Protein AF-A0A392PX97-F1 (afdb_monomer_lite)

Secondary structure (DSSP, 8-state):
-GGGG---TTSPPP-EEEE---GGGTTBEEEEEP------SHHHHHHHHTSTTT-GGGS-SS----GGG-SSTTT-TTTTTSEEEEEPP-SSSTT----SSPPTTT-----HHHHHHHHHHHHHHTTGGG-SB-

Foldseek 3Di:
DLLCQQAFQQRAHWDKDKDAADDPQNQAEAEAEDDDAADDDPVSSLVLCVAQQGHPVRDDPDDAQAACRDLDCVRNVPPNRHTYMYGGHGQRPCLPDDDPDQDPPSRTGRHSVSNVVNVVVVVCVVNNVRHPYD

Structure (mmCIF, N/CA/C/O backbone):
data_AF-A0A392PX97-F1
#
_entry.id   AF-A0A392PX97-F1
#
loop_
_atom_site.group_PDB
_atom_site.id
_atom_site.type_symbol
_atom_site.label_atom_id
_atom_site.label_alt_id
_atom_site.label_comp_id
_atom_site.label_asym_id
_atom_site.label_entity_id
_atom_site.label_seq_id
_atom_site.pdbx_PDB_ins_code
_atom_site.Cartn_x
_atom_site.Cartn_y
_atom_site.Cartn_z
_atom_site.occupancy
_atom_site.B_iso_or_equiv
_atom_site.auth_seq_id
_atom_site.auth_comp_id
_atom_site.auth_asym_id
_atom_site.auth_atom_id
_atom_site.pdbx_PDB_model_num
ATOM 1 N N . ASN A 1 1 ? -10.603 -14.099 -12.336 1.00 40.84 1 ASN A N 1
ATOM 2 C CA . ASN A 1 1 ? -9.150 -14.285 -12.097 1.00 40.84 1 ASN A CA 1
ATOM 3 C C . ASN A 1 1 ? -8.331 -12.979 -12.055 1.00 40.84 1 ASN A C 1
ATOM 5 O O . ASN A 1 1 ? -7.132 -13.025 -12.287 1.00 40.84 1 ASN A O 1
ATOM 9 N N . LEU A 1 2 ? -8.907 -11.831 -11.654 1.00 43.66 2 LEU A N 1
ATOM 10 C CA . LEU A 1 2 ? -8.201 -10.532 -11.533 1.00 43.66 2 LEU A CA 1
ATOM 11 C C . LEU A 1 2 ? -7.169 -10.465 -10.383 1.00 43.66 2 LEU A C 1
ATOM 13 O O . LEU A 1 2 ? -6.258 -9.640 -10.413 1.00 43.66 2 LEU A O 1
ATOM 17 N N . LYS A 1 3 ? -7.267 -11.371 -9.401 1.00 50.28 3 LYS A N 1
ATOM 18 C CA . LYS A 1 3 ? -6.392 -11.420 -8.218 1.00 50.28 3 LYS A CA 1
ATOM 19 C C . LYS A 1 3 ? -4.918 -11.721 -8.541 1.00 50.28 3 LYS A C 1
ATOM 21 O O . LYS A 1 3 ? -4.040 -11.308 -7.796 1.00 50.28 3 LYS A O 1
ATOM 26 N N . TYR A 1 4 ? -4.640 -12.394 -9.663 1.00 59.59 4 TYR A N 1
ATOM 27 C CA . TYR A 1 4 ? -3.279 -12.783 -10.068 1.00 59.59 4 TYR A CA 1
ATOM 28 C C . TYR A 1 4 ? -2.480 -11.664 -10.759 1.00 59.59 4 TYR A C 1
ATOM 30 O O . TYR A 1 4 ? -1.308 -11.861 -11.068 1.00 59.59 4 TYR A O 1
ATOM 38 N N . CYS A 1 5 ? -3.077 -10.490 -10.993 1.00 83.88 5 CYS A N 1
ATOM 39 C CA . CYS A 1 5 ? -2.422 -9.393 -11.717 1.00 83.88 5 CYS A CA 1
ATOM 40 C C . CYS A 1 5 ? -2.073 -8.173 -10.850 1.00 83.88 5 CYS A C 1
ATOM 42 O O . CYS A 1 5 ? -1.517 -7.202 -11.367 1.00 83.88 5 CYS A O 1
ATOM 44 N N . ALA A 1 6 ? -2.402 -8.188 -9.558 1.00 95.81 6 ALA A N 1
ATOM 45 C CA . ALA A 1 6 ? -2.039 -7.129 -8.624 1.00 95.81 6 ALA A CA 1
ATOM 46 C C . ALA A 1 6 ? -0.614 -7.367 -8.115 1.00 95.81 6 ALA A C 1
ATOM 48 O O . ALA A 1 6 ? -0.396 -8.201 -7.240 1.00 95.81 6 ALA A O 1
ATOM 49 N N . VAL A 1 7 ? 0.362 -6.665 -8.691 1.00 97.50 7 VAL A N 1
ATOM 50 C CA . VAL A 1 7 ? 1.781 -6.811 -8.340 1.00 97.50 7 VAL A CA 1
ATOM 51 C C . VAL A 1 7 ? 2.499 -5.466 -8.331 1.00 97.50 7 VAL A C 1
ATOM 53 O O . VAL A 1 7 ? 2.163 -4.571 -9.104 1.00 97.50 7 VAL A O 1
ATOM 56 N N . CYS A 1 8 ? 3.501 -5.331 -7.467 1.00 98.31 8 CYS A N 1
ATOM 57 C CA . CYS A 1 8 ? 4.413 -4.193 -7.413 1.00 98.31 8 CYS A CA 1
ATOM 58 C C . CYS A 1 8 ? 5.219 -4.041 -8.716 1.00 98.31 8 CYS A C 1
ATOM 60 O O . CYS A 1 8 ? 5.210 -4.932 -9.569 1.00 98.31 8 CYS A O 1
ATOM 62 N N . LEU A 1 9 ? 5.983 -2.949 -8.845 1.00 98.31 9 LEU A N 1
ATOM 63 C CA . LEU A 1 9 ? 6.851 -2.695 -10.007 1.00 98.31 9 LEU A CA 1
ATOM 64 C C . LEU A 1 9 ? 7.768 -3.882 -10.363 1.00 98.31 9 LEU A C 1
ATOM 66 O O . LEU A 1 9 ? 8.060 -4.095 -11.541 1.00 98.31 9 LEU A O 1
ATOM 70 N N . ASP A 1 10 ? 8.219 -4.656 -9.372 1.00 97.94 10 ASP A N 1
ATOM 71 C CA . ASP A 1 10 ? 9.082 -5.830 -9.550 1.00 97.94 10 ASP A C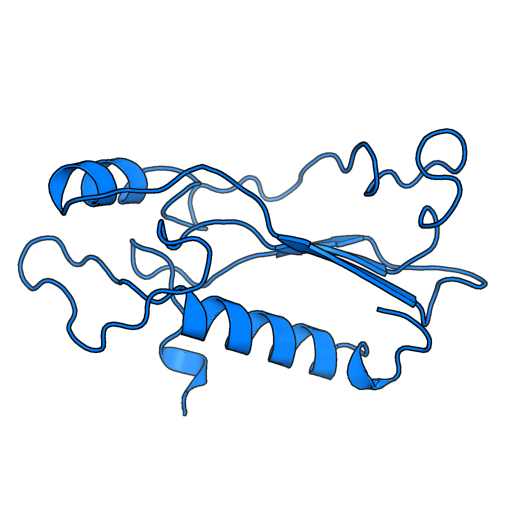A 1
ATOM 72 C C . ASP A 1 10 ? 8.354 -7.167 -9.778 1.00 97.94 10 ASP A C 1
ATOM 74 O O . ASP A 1 10 ? 9.022 -8.192 -9.926 1.00 97.94 10 ASP A O 1
ATOM 78 N N . GLY A 1 11 ? 7.020 -7.176 -9.780 1.00 97.00 11 GLY A N 1
ATOM 79 C CA . GLY A 1 11 ? 6.213 -8.392 -9.889 1.00 97.00 11 GLY A CA 1
ATOM 80 C C . GLY A 1 11 ? 5.941 -9.111 -8.558 1.00 97.00 11 GLY A C 1
ATOM 81 O O . GLY A 1 11 ? 5.283 -10.148 -8.557 1.00 97.00 11 GLY A O 1
ATOM 82 N N . SER A 1 12 ? 6.427 -8.606 -7.419 1.00 98.00 12 SER A N 1
ATOM 83 C CA . SER A 1 12 ? 6.057 -9.125 -6.092 1.00 98.00 12 SER A CA 1
ATOM 84 C C . SER A 1 12 ? 4.609 -8.760 -5.722 1.00 98.00 12 SER A C 1
ATOM 86 O O . SER A 1 12 ? 4.089 -7.765 -6.230 1.00 98.00 12 SER A O 1
ATOM 88 N N . PRO A 1 13 ? 3.921 -9.535 -4.860 1.00 97.31 13 PRO A N 1
ATOM 89 C CA . PRO A 1 13 ? 2.566 -9.186 -4.433 1.00 97.31 13 PRO A CA 1
ATOM 90 C C . PRO A 1 13 ? 2.562 -7.877 -3.626 1.00 97.31 13 PRO A C 1
ATOM 92 O O . PRO A 1 13 ? 3.566 -7.569 -2.974 1.00 97.31 13 PRO A O 1
ATOM 95 N N . PRO A 1 14 ? 1.457 -7.111 -3.619 1.00 97.38 14 PRO A N 1
ATOM 96 C CA . PR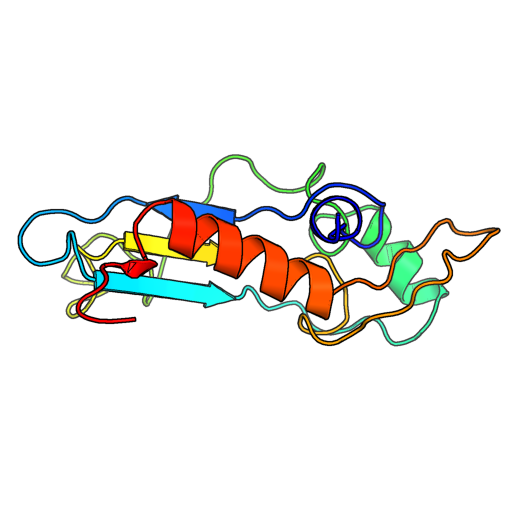O A 1 14 ? 1.307 -5.975 -2.720 1.00 97.38 14 PRO A CA 1
ATOM 97 C C . PRO A 1 14 ? 1.314 -6.421 -1.257 1.00 97.38 14 PRO A C 1
ATOM 99 O O . PRO A 1 14 ? 1.118 -7.594 -0.940 1.00 97.38 14 PRO A O 1
ATOM 102 N N . ALA A 1 15 ? 1.535 -5.469 -0.356 1.00 97.75 15 ALA A N 1
ATOM 103 C CA . ALA A 1 15 ? 1.587 -5.733 1.073 1.00 97.75 15 ALA A CA 1
ATOM 104 C C . ALA A 1 15 ? 0.888 -4.628 1.864 1.00 97.75 15 ALA A C 1
ATOM 106 O O . ALA A 1 15 ? 0.832 -3.470 1.448 1.00 97.75 15 ALA A O 1
ATOM 107 N N . TYR A 1 16 ? 0.404 -4.983 3.045 1.00 98.38 16 TYR A N 1
ATOM 108 C CA . TYR A 1 16 ? -0.071 -4.038 4.041 1.00 98.38 16 TYR A CA 1
ATOM 109 C C . TYR A 1 16 ? 0.328 -4.521 5.438 1.00 98.38 16 TYR A C 1
ATOM 111 O O . TYR A 1 16 ? 0.547 -5.711 5.665 1.00 98.38 16 TYR A O 1
ATOM 119 N N . HIS A 1 17 ? 0.414 -3.589 6.380 1.00 98.62 17 HIS A N 1
ATOM 120 C CA . HIS A 1 17 ? 0.558 -3.880 7.804 1.00 98.62 17 HIS A CA 1
ATOM 121 C C . HIS A 1 17 ? -0.791 -3.683 8.487 1.00 98.62 17 HIS A C 1
ATOM 123 O O . HIS A 1 17 ? -1.512 -2.747 8.147 1.00 98.62 17 HIS A O 1
ATOM 129 N N . LEU A 1 18 ? -1.130 -4.553 9.435 1.00 97.88 18 LEU A N 1
ATOM 130 C CA . LEU A 1 18 ? -2.398 -4.525 10.163 1.00 97.88 18 LEU A CA 1
ATOM 131 C C . LEU A 1 18 ? 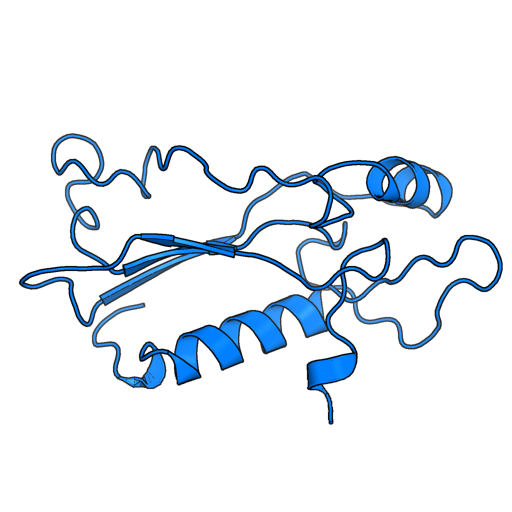-2.134 -4.594 11.663 1.00 97.88 18 LEU A C 1
ATOM 133 O O . LEU A 1 18 ? -1.428 -5.489 12.126 1.00 97.88 18 LEU A O 1
ATOM 137 N N . ASP A 1 19 ? -2.774 -3.693 12.394 1.00 98.06 19 ASP A N 1
ATOM 138 C CA . ASP A 1 19 ? -2.923 -3.741 13.841 1.00 98.06 19 ASP A CA 1
ATOM 139 C C . ASP A 1 19 ? -4.415 -3.885 14.171 1.00 98.06 19 ASP A C 1
ATOM 141 O O . ASP A 1 19 ? -5.245 -3.106 13.690 1.00 98.06 19 ASP A O 1
ATOM 145 N N . LYS A 1 20 ? -4.776 -4.943 14.904 1.00 97.94 20 LYS A N 1
ATOM 146 C CA . LYS A 1 20 ? -6.179 -5.344 15.082 1.00 97.94 20 LYS A CA 1
ATOM 147 C C . LYS A 1 20 ? -6.892 -4.416 16.064 1.00 97.94 20 LYS A C 1
ATOM 149 O O . LYS A 1 20 ? -6.356 -4.082 17.119 1.00 97.94 20 LYS A O 1
ATOM 154 N N . GLY A 1 21 ? -8.125 -4.055 15.723 1.00 97.81 21 GLY A N 1
ATOM 155 C CA . GLY A 1 21 ? -8.993 -3.274 16.594 1.00 97.81 21 GLY A CA 1
ATOM 156 C C . GLY A 1 21 ? -9.463 -4.068 17.810 1.00 97.81 21 GLY A C 1
ATOM 157 O O . GLY A 1 21 ? -9.410 -5.300 17.836 1.00 97.81 21 GLY A O 1
ATOM 158 N N . TYR A 1 22 ? -9.938 -3.354 18.826 1.00 98.25 22 TYR A N 1
ATOM 159 C CA . TYR A 1 22 ? -10.428 -3.938 20.071 1.00 98.25 22 TYR A CA 1
ATOM 160 C C . TYR A 1 22 ? -11.502 -3.065 20.730 1.00 98.25 22 TYR A C 1
ATOM 162 O O . TYR A 1 22 ? -11.642 -1.872 20.445 1.00 98.25 22 TYR A O 1
ATOM 170 N N . GLY A 1 23 ? -12.264 -3.664 21.649 1.00 97.44 23 GLY A N 1
ATOM 171 C CA . GLY A 1 23 ? -13.345 -2.983 22.361 1.00 97.44 23 GLY A CA 1
ATOM 172 C C . GLY A 1 23 ? -14.363 -2.376 21.395 1.00 97.44 23 GLY A C 1
ATOM 173 O O . GLY A 1 23 ? -14.791 -3.024 20.443 1.00 97.44 23 GLY A O 1
ATOM 174 N N . THR A 1 24 ? -14.712 -1.109 21.611 1.00 96.94 24 THR A N 1
ATOM 175 C CA . THR A 1 24 ? -15.678 -0.383 20.772 1.00 96.94 24 THR A CA 1
ATOM 176 C C . THR A 1 24 ? -15.199 -0.142 19.337 1.00 96.94 24 THR A C 1
ATOM 178 O O . THR A 1 24 ? -16.023 0.113 18.468 1.00 96.94 24 THR A O 1
ATOM 181 N N . GLY A 1 25 ? -13.894 -0.244 19.064 1.00 97.62 25 GLY A N 1
ATOM 182 C CA . GLY A 1 25 ? -13.316 -0.033 17.735 1.00 97.62 25 GLY A CA 1
ATOM 183 C C . GLY A 1 25 ? -13.199 -1.301 16.886 1.00 97.62 25 GLY A C 1
ATOM 184 O O . GLY A 1 25 ? -12.718 -1.226 15.758 1.00 97.62 25 GLY A O 1
ATOM 185 N N . ILE A 1 26 ? -13.627 -2.471 17.382 1.00 97.25 26 ILE A N 1
ATOM 186 C CA . ILE A 1 26 ? -13.421 -3.757 16.688 1.00 97.25 26 ILE A CA 1
ATOM 187 C C . ILE A 1 26 ? -14.111 -3.837 15.314 1.00 97.25 26 ILE A C 1
ATOM 189 O O . ILE A 1 26 ? -13.614 -4.527 14.426 1.00 97.25 26 ILE A O 1
ATOM 193 N N . ASN A 1 27 ? -15.206 -3.092 15.120 1.00 97.88 27 ASN A N 1
ATOM 194 C CA . ASN A 1 27 ? -15.936 -2.991 13.850 1.00 97.88 27 ASN A CA 1
ATOM 195 C C . ASN A 1 27 ? -15.650 -1.684 13.091 1.00 97.88 27 ASN A C 1
ATOM 197 O O . ASN A 1 27 ? -16.356 -1.373 12.136 1.00 97.88 27 ASN A O 1
ATOM 201 N N . SER A 1 28 ? -14.629 -0.923 13.480 1.00 98.62 28 SER A N 1
ATOM 202 C CA . SER A 1 28 ? -14.214 0.293 12.777 1.00 98.62 28 SER A CA 1
ATOM 203 C C . SER A 1 28 ? -12.828 0.102 12.163 1.00 98.62 28 SER A C 1
ATOM 205 O O . SER A 1 28 ? -11.988 -0.627 12.705 1.00 98.62 28 SER A O 1
ATOM 207 N N . TRP A 1 29 ? -12.601 0.707 11.001 1.00 98.75 29 TRP A N 1
ATOM 208 C CA . TRP A 1 29 ? -11.422 0.465 10.172 1.00 98.75 29 TRP A CA 1
ATOM 209 C C . TRP A 1 29 ? -10.790 1.784 9.748 1.00 98.75 29 TRP A C 1
ATOM 211 O O . TRP A 1 29 ? -11.488 2.706 9.371 1.00 98.75 29 TRP A O 1
ATOM 221 N N . LEU A 1 30 ? -9.466 1.881 9.821 1.00 98.62 30 LEU A N 1
ATOM 222 C CA . LEU A 1 30 ? -8.696 3.018 9.328 1.00 98.62 30 LEU A CA 1
ATOM 223 C C . LEU A 1 30 ? -7.687 2.499 8.309 1.00 98.62 30 LEU A C 1
ATOM 225 O O . LEU A 1 30 ? -6.724 1.823 8.679 1.00 98.62 30 LEU A O 1
ATOM 229 N N . VAL A 1 31 ? -7.900 2.814 7.031 1.00 98.56 31 VAL A N 1
ATOM 230 C CA . VAL A 1 31 ? -7.039 2.364 5.929 1.00 98.56 31 VAL A CA 1
ATOM 231 C C . VAL A 1 31 ? -6.181 3.523 5.433 1.00 98.56 31 VAL A C 1
ATOM 233 O O . VAL A 1 31 ? -6.642 4.402 4.711 1.00 98.56 31 VAL A O 1
ATOM 236 N N . GLN A 1 32 ? -4.901 3.521 5.805 1.00 98.31 32 GLN A N 1
ATOM 237 C CA . GLN A 1 32 ? -3.931 4.500 5.328 1.00 98.31 32 GLN A CA 1
ATOM 238 C C . GLN A 1 32 ? -3.154 3.950 4.130 1.00 98.31 32 GLN A C 1
ATOM 240 O O . GLN A 1 32 ? -2.480 2.925 4.237 1.00 98.31 32 GLN A O 1
ATOM 245 N N . PHE A 1 33 ? -3.162 4.677 3.016 1.00 98.12 33 PHE A N 1
ATOM 246 C CA . PHE A 1 33 ? -2.287 4.401 1.880 1.00 98.12 33 PHE A CA 1
ATOM 247 C C . PHE A 1 33 ? -0.954 5.131 2.055 1.00 98.12 33 PHE A C 1
ATOM 249 O O . PHE A 1 33 ? -0.910 6.348 2.245 1.00 98.12 33 PHE A O 1
ATOM 256 N N . GLU A 1 34 ? 0.148 4.380 2.041 1.00 98.06 34 GLU A N 1
ATOM 257 C CA . GLU A 1 34 ? 1.487 4.955 2.122 1.00 98.06 34 GLU A CA 1
ATOM 258 C C . GLU A 1 34 ? 1.763 5.840 0.892 1.00 98.06 34 GLU A C 1
ATOM 260 O O . GLU A 1 34 ? 1.415 5.495 -0.235 1.00 98.06 34 GLU A O 1
ATOM 265 N N . GLY A 1 35 ? 2.399 6.992 1.107 1.00 96.62 35 GLY A N 1
ATOM 266 C CA . GLY A 1 35 ? 2.929 7.820 0.025 1.00 96.62 35 GLY A CA 1
ATOM 267 C C . GLY A 1 35 ? 4.334 7.390 -0.416 1.00 96.62 35 GLY A C 1
ATOM 268 O O . GLY A 1 35 ? 4.894 6.392 0.032 1.00 96.62 35 GLY A O 1
ATOM 269 N N . GLY A 1 36 ? 4.958 8.197 -1.269 1.00 95.56 36 GLY A N 1
ATOM 270 C CA . GLY A 1 36 ? 6.337 7.951 -1.715 1.00 95.56 36 GLY A CA 1
ATOM 271 C C . GLY A 1 36 ? 6.703 8.609 -3.041 1.00 95.56 36 GLY A C 1
ATOM 272 O O . GLY A 1 36 ? 7.662 8.185 -3.686 1.00 95.56 36 GLY A O 1
ATOM 273 N N . GLY A 1 37 ? 5.928 9.605 -3.484 1.00 96.62 37 GLY A N 1
ATOM 274 C CA . GLY A 1 37 ? 6.068 10.249 -4.792 1.00 96.62 37 GLY A CA 1
ATOM 275 C C . GLY A 1 37 ? 5.869 9.288 -5.968 1.00 96.62 37 GLY A C 1
ATOM 276 O O . GLY A 1 37 ? 5.553 8.110 -5.790 1.00 96.62 37 GLY A O 1
ATOM 277 N N . TRP A 1 38 ? 6.134 9.764 -7.177 1.00 96.94 38 TRP A N 1
ATOM 278 C CA . TRP A 1 38 ? 5.982 8.987 -8.410 1.00 96.94 38 TRP A CA 1
ATOM 279 C C . TRP A 1 38 ? 7.321 8.651 -9.056 1.00 96.94 38 TRP A C 1
ATOM 281 O O . TRP A 1 38 ? 8.350 9.266 -8.761 1.00 96.94 38 TRP A O 1
ATOM 291 N N . CYS A 1 39 ? 7.309 7.657 -9.936 1.00 97.00 39 CYS A N 1
ATOM 292 C CA . CYS A 1 39 ? 8.325 7.540 -10.970 1.00 97.00 39 CYS A CA 1
ATOM 293 C C . CYS A 1 39 ? 7.688 7.906 -12.313 1.00 97.00 39 CYS A C 1
ATOM 295 O O . CYS A 1 39 ? 6.623 7.405 -12.654 1.00 97.00 39 CYS A O 1
ATOM 297 N N . ASN A 1 40 ? 8.331 8.803 -13.060 1.00 94.31 40 ASN A N 1
ATOM 298 C CA . ASN A 1 40 ? 7.712 9.447 -14.226 1.00 94.31 40 ASN A CA 1
ATOM 299 C C . ASN A 1 40 ? 8.253 8.913 -15.562 1.00 94.31 40 ASN A C 1
ATOM 301 O O . ASN A 1 40 ? 7.865 9.386 -16.623 1.00 94.31 40 ASN A O 1
ATOM 305 N N . ASN A 1 41 ? 9.184 7.954 -15.529 1.00 94.69 41 ASN A N 1
ATOM 306 C CA . ASN A 1 41 ? 9.717 7.285 -16.715 1.00 94.69 41 ASN A CA 1
ATOM 307 C C . ASN A 1 41 ? 10.299 5.905 -16.364 1.00 94.69 41 ASN A C 1
ATOM 309 O O . ASN A 1 41 ? 10.517 5.582 -15.194 1.00 94.69 41 ASN A O 1
ATOM 313 N N . VAL A 1 42 ? 10.600 5.101 -17.389 1.00 95.12 42 VAL A N 1
ATOM 314 C CA . VAL A 1 42 ? 11.124 3.732 -17.230 1.00 95.12 42 VAL A CA 1
ATOM 315 C C . VAL A 1 42 ? 12.375 3.688 -16.349 1.00 95.12 42 VAL A C 1
ATOM 317 O O . VAL A 1 42 ? 12.457 2.836 -15.469 1.00 95.12 42 VAL A O 1
ATOM 320 N N . THR A 1 43 ? 13.320 4.612 -16.530 1.00 96.62 43 THR A N 1
ATOM 321 C CA . THR A 1 43 ? 14.579 4.648 -15.770 1.00 96.62 43 THR A CA 1
ATOM 322 C C . THR A 1 43 ? 14.342 4.881 -14.278 1.00 96.62 43 THR A C 1
ATOM 324 O O . THR A 1 43 ? 14.852 4.139 -13.438 1.00 96.62 43 THR A O 1
ATOM 327 N N . THR A 1 44 ? 13.517 5.869 -13.927 1.00 97.50 44 THR A N 1
ATOM 328 C CA . THR A 1 44 ? 13.189 6.174 -12.524 1.00 97.50 44 THR A CA 1
ATOM 329 C C . THR A 1 44 ? 12.367 5.059 -11.878 1.00 97.50 44 THR A C 1
ATOM 331 O O . THR A 1 44 ? 12.591 4.731 -10.712 1.00 97.50 44 THR A O 1
ATOM 334 N N . CYS A 1 45 ? 11.469 4.413 -12.627 1.00 97.69 45 CYS A N 1
ATOM 335 C CA . CYS A 1 45 ? 10.703 3.270 -12.129 1.00 97.69 45 CYS A CA 1
ATOM 336 C C . CYS A 1 45 ? 11.579 2.028 -11.933 1.00 97.69 45 CYS A C 1
ATOM 338 O O . CYS A 1 45 ? 11.433 1.317 -10.938 1.00 97.69 45 CYS A O 1
ATOM 340 N N . LEU A 1 46 ? 12.548 1.800 -12.823 1.00 97.06 46 LEU A N 1
ATOM 341 C CA . LEU A 1 46 ? 13.530 0.731 -12.671 1.00 97.06 46 LEU A CA 1
ATOM 342 C C . LEU A 1 46 ? 14.397 0.940 -11.423 1.00 97.06 46 LEU A C 1
ATOM 344 O O . LEU A 1 46 ? 14.644 -0.015 -10.691 1.00 97.06 46 LEU A O 1
ATOM 348 N N . GLY A 1 47 ? 14.772 2.186 -11.119 1.00 97.00 47 GLY A N 1
ATOM 349 C CA . GLY A 1 47 ? 15.458 2.525 -9.869 1.00 97.00 47 GLY A CA 1
ATOM 350 C C . GLY A 1 47 ? 14.633 2.222 -8.610 1.00 97.00 47 GLY A C 1
ATOM 351 O O . GLY A 1 47 ? 15.192 1.859 -7.578 1.00 97.00 47 GLY A O 1
ATOM 352 N N . ARG A 1 48 ? 13.297 2.312 -8.676 1.00 97.56 48 ARG A N 1
ATOM 353 C CA . ARG A 1 48 ? 12.410 1.955 -7.551 1.00 97.56 48 ARG A CA 1
ATOM 354 C C . ARG A 1 48 ? 12.216 0.455 -7.383 1.00 97.56 48 ARG A C 1
ATOM 356 O O . ARG A 1 48 ? 12.060 -0.003 -6.254 1.00 97.56 48 ARG A O 1
ATOM 363 N N . LYS A 1 49 ? 12.267 -0.308 -8.477 1.00 96.06 49 LYS A N 1
ATOM 364 C CA . LYS A 1 49 ? 12.120 -1.774 -8.490 1.00 96.06 49 LYS A CA 1
ATOM 365 C C . LYS A 1 49 ? 13.042 -2.479 -7.483 1.00 96.06 49 LYS A C 1
ATOM 367 O O . LYS A 1 49 ? 12.705 -3.542 -6.975 1.00 96.06 49 LYS A O 1
ATOM 372 N N . THR A 1 50 ? 14.202 -1.896 -7.183 1.00 96.00 50 THR A N 1
ATOM 373 C CA . THR A 1 50 ? 15.222 -2.481 -6.299 1.00 96.00 50 THR A CA 1
ATOM 374 C C . THR A 1 50 ? 15.048 -2.132 -4.817 1.00 96.00 50 THR A C 1
ATOM 376 O O . THR A 1 50 ? 15.806 -2.637 -3.986 1.00 96.00 50 THR A O 1
ATOM 379 N N . ASN A 1 51 ? 14.055 -1.312 -4.454 1.00 97.75 51 ASN A N 1
ATOM 380 C CA . ASN A 1 51 ? 13.818 -0.867 -3.081 1.00 97.75 51 ASN A CA 1
ATOM 381 C C . ASN A 1 51 ? 12.342 -1.010 -2.655 1.00 97.75 51 ASN A C 1
ATOM 383 O O . ASN A 1 51 ? 11.489 -1.483 -3.406 1.00 97.75 51 ASN A O 1
ATOM 387 N N . ARG A 1 52 ? 12.037 -0.600 -1.417 1.00 97.88 52 ARG A N 1
ATOM 388 C CA . ARG A 1 52 ? 10.708 -0.747 -0.798 1.00 97.88 52 ARG A CA 1
ATOM 389 C C . ARG A 1 52 ? 9.559 -0.053 -1.545 1.00 97.88 52 ARG A C 1
ATOM 391 O O . ARG A 1 52 ? 8.418 -0.408 -1.297 1.00 97.88 52 ARG A O 1
ATOM 398 N N . LEU A 1 53 ? 9.844 0.937 -2.398 1.00 98.25 53 LEU A N 1
ATOM 399 C CA . LEU A 1 53 ? 8.848 1.686 -3.181 1.00 98.25 53 LEU A CA 1
ATOM 400 C C . LEU A 1 53 ? 8.506 1.015 -4.520 1.00 98.25 53 LEU A C 1
ATOM 402 O O . LEU A 1 53 ? 7.699 1.550 -5.277 1.00 98.25 53 LEU A O 1
ATOM 406 N N . GLY A 1 54 ? 9.134 -0.118 -4.842 1.00 98.25 54 GLY A N 1
ATOM 407 C CA . GLY A 1 54 ? 8.830 -0.910 -6.035 1.00 98.25 54 GLY A CA 1
ATOM 408 C C . GLY A 1 54 ? 8.777 -2.420 -5.801 1.00 98.25 54 GLY A C 1
ATOM 409 O O . GLY A 1 54 ? 8.484 -3.155 -6.739 1.00 98.25 54 GLY A O 1
ATOM 410 N N . SER A 1 55 ? 9.055 -2.890 -4.580 1.00 98.38 55 SER A N 1
ATOM 411 C CA . SER A 1 55 ? 9.088 -4.313 -4.239 1.00 98.38 55 SER A CA 1
ATOM 412 C C . SER A 1 55 ? 8.677 -4.560 -2.791 1.00 98.38 55 SER A C 1
ATOM 414 O O . SER A 1 55 ? 9.290 -4.022 -1.861 1.00 98.38 55 SER A O 1
ATOM 416 N N . SER A 1 56 ? 7.697 -5.442 -2.579 1.00 98.25 56 SER A N 1
ATOM 417 C CA . SER A 1 56 ? 7.319 -5.883 -1.232 1.00 98.25 56 SER A CA 1
ATOM 418 C C . SER A 1 56 ? 8.385 -6.760 -0.579 1.00 98.25 56 SER A C 1
ATOM 420 O O . SER A 1 56 ? 8.539 -6.737 0.639 1.00 98.25 56 SER A O 1
ATOM 422 N N . LYS A 1 57 ? 9.232 -7.426 -1.374 1.00 98.19 57 LYS A N 1
ATOM 423 C CA . LYS A 1 57 ? 10.388 -8.208 -0.888 1.00 98.19 57 LYS A CA 1
ATOM 424 C C . LYS A 1 57 ? 11.446 -7.348 -0.190 1.00 98.19 57 LYS A C 1
ATOM 426 O O . LYS A 1 57 ? 12.366 -7.880 0.425 1.00 98.19 57 LYS A O 1
ATOM 431 N N . LYS A 1 58 ? 11.365 -6.024 -0.339 1.00 98.19 58 LYS A N 1
ATOM 432 C CA . LYS A 1 58 ? 12.275 -5.039 0.262 1.00 98.19 58 LYS A CA 1
ATOM 433 C C . LYS A 1 58 ? 11.603 -4.215 1.362 1.00 98.19 58 LYS A C 1
ATOM 435 O O . LYS A 1 58 ? 12.184 -3.241 1.838 1.00 98.19 58 LYS A O 1
ATOM 440 N N . MET A 1 59 ? 10.380 -4.564 1.756 1.00 98.00 59 MET A N 1
ATOM 441 C CA . MET A 1 59 ? 9.677 -3.914 2.857 1.00 98.00 59 MET A CA 1
ATOM 442 C C . MET A 1 59 ? 10.041 -4.566 4.191 1.00 98.00 59 MET A C 1
ATOM 444 O O . MET A 1 59 ? 10.260 -5.769 4.274 1.00 98.00 59 MET A O 1
ATOM 448 N N . ALA A 1 60 ? 10.072 -3.767 5.257 1.00 97.81 60 ALA A N 1
ATOM 449 C CA . ALA A 1 60 ? 10.193 -4.297 6.608 1.00 97.81 60 ALA A CA 1
ATOM 450 C C . ALA A 1 60 ? 8.951 -5.125 6.978 1.00 97.81 60 ALA A C 1
ATOM 452 O O . ALA A 1 60 ? 7.820 -4.682 6.752 1.00 97.81 60 ALA A O 1
ATOM 453 N N . ASN A 1 61 ? 9.175 -6.288 7.593 1.00 96.38 61 ASN A N 1
ATOM 454 C CA . ASN A 1 61 ? 8.110 -7.181 8.060 1.00 96.38 61 ASN A CA 1
ATOM 455 C C . ASN A 1 61 ? 7.308 -6.572 9.215 1.00 96.38 61 ASN A C 1
ATOM 457 O O . ASN A 1 61 ? 6.111 -6.813 9.328 1.00 96.38 61 ASN A O 1
ATOM 461 N N . GLN A 1 62 ? 7.948 -5.737 10.032 1.00 96.19 62 GLN A N 1
ATOM 462 C CA . GLN A 1 62 ? 7.323 -4.994 11.120 1.00 96.19 62 GLN A CA 1
ATOM 463 C C . GLN A 1 62 ? 7.647 -3.511 10.974 1.00 96.19 62 GLN A C 1
ATOM 465 O O . GLN A 1 62 ? 8.751 -3.143 10.570 1.00 96.19 62 GLN A O 1
ATOM 470 N N . ILE A 1 63 ? 6.677 -2.660 11.295 1.00 96.44 63 ILE A N 1
ATOM 471 C CA . ILE A 1 63 ? 6.828 -1.206 11.272 1.00 96.44 63 ILE A CA 1
ATOM 472 C C . ILE A 1 63 ? 6.148 -0.594 12.493 1.00 96.44 63 ILE A C 1
ATOM 474 O O . ILE A 1 63 ? 5.152 -1.120 12.985 1.00 96.44 63 ILE A O 1
ATOM 478 N N . ALA A 1 64 ? 6.663 0.545 12.949 1.00 95.94 64 ALA A N 1
ATOM 479 C CA . ALA A 1 64 ? 5.988 1.341 13.961 1.00 95.94 64 ALA A CA 1
ATOM 480 C C . ALA A 1 64 ? 4.806 2.095 13.338 1.00 95.94 64 ALA A C 1
ATOM 482 O O . ALA A 1 64 ? 4.942 2.745 12.297 1.00 95.94 64 ALA A O 1
ATOM 483 N N . PHE A 1 65 ? 3.652 2.025 13.995 1.00 97.88 65 PHE A N 1
ATOM 484 C CA . PHE A 1 65 ? 2.495 2.844 13.665 1.00 97.88 65 PHE A CA 1
ATOM 485 C C . PHE A 1 65 ? 2.553 4.146 14.471 1.00 97.88 65 PHE A C 1
ATOM 487 O O . PHE A 1 65 ? 2.694 4.130 15.694 1.00 97.88 65 PHE A O 1
ATOM 494 N N . SER A 1 66 ? 2.463 5.283 13.784 1.00 96.50 66 SER A N 1
ATOM 495 C CA . SER A 1 66 ? 2.591 6.622 14.367 1.00 96.50 66 SER A CA 1
ATOM 496 C C . SER A 1 66 ? 1.500 7.564 13.850 1.00 96.50 66 SER A C 1
ATOM 498 O O . SER A 1 66 ? 0.758 7.221 12.927 1.00 96.50 66 SER A O 1
ATOM 500 N N . GLY A 1 67 ? 1.378 8.745 14.468 1.00 96.50 67 GLY A N 1
ATOM 501 C CA . GLY A 1 67 ? 0.333 9.720 14.139 1.00 96.50 67 GLY A CA 1
ATOM 502 C C . GLY A 1 67 ? -1.065 9.108 14.240 1.00 96.50 67 GLY A C 1
ATOM 503 O O . GLY A 1 67 ? -1.365 8.413 15.208 1.00 96.50 67 GLY A O 1
ATOM 504 N N . ILE A 1 68 ? -1.877 9.287 13.197 1.00 97.56 68 ILE A N 1
ATOM 505 C CA . ILE A 1 68 ? -3.246 8.750 13.108 1.00 97.56 68 ILE A CA 1
ATOM 506 C C . ILE A 1 68 ? -3.322 7.213 13.169 1.00 97.56 68 ILE A C 1
ATOM 508 O O . ILE A 1 68 ? -4.381 6.652 13.421 1.00 97.56 68 ILE A O 1
ATOM 512 N N . LEU A 1 69 ? -2.206 6.504 12.967 1.00 98.19 69 LEU A N 1
ATOM 513 C CA . LEU A 1 69 ? -2.149 5.050 13.126 1.00 98.19 69 LEU A CA 1
ATOM 514 C C . LEU A 1 69 ? -1.696 4.609 14.529 1.00 98.19 69 LEU A C 1
ATOM 516 O O . LEU A 1 69 ? -1.665 3.414 14.812 1.00 98.19 69 LEU A O 1
ATOM 520 N N . ASN A 1 70 ? -1.315 5.526 15.420 1.00 98.25 70 ASN A N 1
ATOM 521 C CA . ASN A 1 70 ? -0.784 5.162 16.733 1.00 98.25 70 ASN A CA 1
ATOM 522 C C . ASN A 1 70 ? -1.825 4.389 17.570 1.00 98.25 70 ASN A C 1
ATOM 524 O O . ASN A 1 70 ? -3.018 4.681 17.519 1.00 98.25 70 ASN A O 1
ATOM 528 N N . SER A 1 71 ? -1.375 3.410 18.355 1.00 97.06 71 SER A N 1
ATOM 529 C CA . SER A 1 71 ? -2.230 2.589 19.223 1.00 97.06 71 SER A CA 1
ATOM 530 C C . SER A 1 71 ? -2.490 3.199 20.603 1.00 97.06 71 SER A C 1
ATOM 532 O O . SER A 1 71 ? -3.316 2.694 21.363 1.00 97.06 71 SER A O 1
ATOM 534 N N . ARG A 1 72 ? -1.799 4.289 20.955 1.00 97.62 72 ARG A N 1
ATOM 535 C CA . ARG A 1 72 ? -1.997 5.004 22.218 1.00 97.62 72 ARG A CA 1
ATOM 536 C C . ARG A 1 72 ? -2.974 6.155 22.021 1.00 97.62 72 ARG A C 1
ATOM 538 O O . ARG A 1 72 ? -2.711 7.066 21.237 1.00 97.62 72 ARG A O 1
ATOM 545 N N . ARG A 1 73 ? -4.034 6.172 22.832 1.00 97.31 73 ARG A N 1
ATOM 546 C CA . ARG A 1 73 ? -5.073 7.216 22.828 1.00 97.31 73 ARG A CA 1
ATOM 547 C C . ARG A 1 73 ? -4.517 8.638 22.937 1.00 97.31 73 ARG A C 1
ATOM 549 O O . ARG A 1 73 ? -5.051 9.540 22.316 1.00 97.31 73 ARG A O 1
ATOM 556 N N . GLN A 1 74 ? -3.412 8.837 23.658 1.00 97.81 74 GLN A N 1
ATOM 557 C CA . GLN A 1 74 ? -2.770 10.154 23.780 1.00 97.81 74 GLN A CA 1
ATOM 558 C C . GLN A 1 74 ? -2.274 10.738 22.443 1.00 97.81 74 GLN A C 1
ATOM 560 O O . GLN A 1 74 ? -2.149 11.948 22.317 1.00 97.81 74 GLN A O 1
ATOM 565 N N . PHE A 1 75 ? -1.962 9.886 21.461 1.00 97.81 75 PHE A N 1
ATOM 566 C CA . PHE A 1 75 ? -1.444 10.292 20.149 1.00 97.81 75 PHE A CA 1
ATOM 567 C C . PHE A 1 75 ? -2.468 10.126 19.022 1.00 97.81 75 PHE A C 1
ATOM 569 O O . PHE A 1 75 ? -2.296 10.698 17.950 1.00 97.81 75 PHE A O 1
ATOM 576 N N . ASN A 1 76 ? -3.498 9.314 19.252 1.00 98.19 76 ASN A N 1
ATOM 577 C CA . ASN A 1 76 ? -4.553 8.997 18.300 1.00 98.19 76 ASN A CA 1
ATOM 578 C C . ASN A 1 76 ? -5.891 8.867 19.049 1.00 98.19 76 ASN A C 1
ATOM 580 O O . ASN A 1 76 ? -6.382 7.755 19.242 1.00 98.19 76 ASN A O 1
ATOM 584 N N . PRO A 1 77 ? -6.450 9.969 19.569 1.00 97.25 77 PRO A N 1
ATOM 585 C CA . PRO A 1 77 ? -7.601 9.911 20.469 1.00 97.25 77 PRO A CA 1
ATOM 586 C C . PRO A 1 77 ? -8.831 9.250 19.838 1.00 97.25 77 PRO A C 1
ATOM 588 O O . PRO A 1 77 ? -9.599 8.613 20.561 1.00 97.25 77 PRO A O 1
ATOM 591 N N . ASP A 1 78 ? -8.955 9.340 18.514 1.00 97.44 78 ASP A N 1
ATOM 592 C CA . ASP A 1 78 ? -10.141 8.926 17.767 1.00 97.44 78 ASP A CA 1
ATOM 593 C C . ASP A 1 78 ? -10.070 7.467 17.282 1.00 97.44 78 ASP A C 1
ATOM 595 O O . ASP A 1 78 ? -11.071 6.751 17.330 1.00 97.44 78 ASP A O 1
ATOM 599 N N . PHE A 1 79 ? -8.886 6.990 16.864 1.00 98.25 79 PHE A N 1
ATOM 600 C CA . PHE A 1 79 ? -8.741 5.703 16.159 1.00 98.25 79 PHE A CA 1
ATOM 601 C C . PHE A 1 79 ? -7.809 4.689 16.861 1.00 98.25 79 PHE A C 1
ATOM 603 O O . PHE A 1 79 ? -7.502 3.624 16.308 1.00 98.25 79 PHE A O 1
ATOM 610 N N . TYR A 1 80 ? -7.343 4.969 18.088 1.00 98.38 80 TYR A N 1
ATOM 611 C CA . TYR A 1 80 ? -6.375 4.122 18.820 1.00 98.38 80 TYR A CA 1
ATOM 612 C C . TYR A 1 80 ? -6.850 2.694 19.139 1.00 98.38 80 TYR A C 1
ATOM 614 O O . TYR A 1 80 ? -6.033 1.846 19.515 1.00 98.38 80 TYR A O 1
ATOM 622 N N . ASN A 1 81 ? -8.132 2.381 18.971 1.00 98.44 81 ASN A N 1
ATOM 623 C CA . ASN A 1 81 ? -8.675 1.032 19.137 1.00 98.44 81 ASN A CA 1
ATOM 624 C C . ASN A 1 81 ? -9.371 0.477 17.880 1.00 98.44 81 ASN A C 1
ATOM 626 O O . ASN A 1 81 ? -9.974 -0.591 17.952 1.00 98.44 81 ASN A O 1
ATOM 630 N N . TRP A 1 82 ? -9.279 1.167 16.739 1.00 98.69 82 TRP A N 1
ATOM 631 C CA . TRP A 1 82 ? -9.796 0.687 15.451 1.00 98.69 82 TRP A CA 1
ATOM 632 C C . TRP A 1 82 ? -8.879 -0.380 14.843 1.00 98.69 82 TRP A C 1
ATOM 634 O O . TRP A 1 82 ? -7.713 -0.495 15.228 1.00 98.69 82 TRP A O 1
ATOM 644 N N . ASN A 1 83 ? -9.373 -1.130 13.854 1.00 98.75 83 ASN A N 1
ATOM 645 C CA . ASN A 1 83 ? -8.498 -1.884 12.957 1.00 98.75 83 ASN A CA 1
ATOM 646 C C . ASN A 1 83 ? -7.698 -0.882 12.129 1.00 98.75 83 ASN A C 1
ATOM 648 O O . ASN A 1 83 ? -8.264 -0.164 11.309 1.00 98.75 83 ASN A O 1
ATOM 652 N N . ARG A 1 84 ? -6.386 -0.810 12.340 1.00 98.50 84 ARG A N 1
ATOM 653 C CA . ARG A 1 84 ? -5.520 0.156 11.658 1.00 98.50 84 ARG A CA 1
ATOM 654 C C . ARG A 1 84 ? -4.690 -0.554 10.609 1.00 98.50 84 ARG A C 1
ATOM 656 O O . ARG A 1 84 ? -3.982 -1.515 10.911 1.00 98.50 84 ARG A O 1
ATOM 663 N N . ILE A 1 85 ? -4.785 -0.087 9.374 1.00 98.69 85 ILE A N 1
ATOM 664 C CA . ILE A 1 85 ? -4.133 -0.681 8.216 1.00 98.69 85 ILE A CA 1
ATOM 665 C C . ILE A 1 85 ? -3.213 0.359 7.593 1.00 98.69 85 ILE A C 1
ATOM 667 O O . ILE A 1 85 ? -3.616 1.495 7.350 1.00 98.69 85 ILE A O 1
ATOM 671 N N . LYS A 1 86 ? -1.988 -0.055 7.271 1.00 98.69 86 LYS A N 1
ATOM 672 C CA . LYS A 1 86 ? -1.083 0.699 6.406 1.00 98.69 86 LYS A CA 1
ATOM 673 C C . LYS A 1 86 ? -0.818 -0.081 5.129 1.00 98.69 86 LYS A C 1
ATOM 675 O O . LYS A 1 86 ? -0.014 -1.013 5.130 1.00 98.69 86 LYS A O 1
ATOM 680 N N . VAL A 1 87 ? -1.479 0.309 4.044 1.00 98.62 87 VAL A N 1
ATOM 681 C CA . VAL A 1 87 ? -1.240 -0.234 2.704 1.00 98.62 87 VAL A CA 1
ATOM 682 C C . VAL A 1 87 ? 0.101 0.285 2.207 1.00 98.62 87 VAL A C 1
ATOM 684 O O . VAL A 1 87 ? 0.338 1.493 2.187 1.00 98.62 87 VAL A O 1
ATOM 687 N N . ARG A 1 88 ? 1.009 -0.623 1.851 1.00 98.38 88 ARG A N 1
ATOM 688 C CA . ARG A 1 88 ? 2.377 -0.270 1.471 1.00 98.38 88 ARG A CA 1
ATOM 689 C C . ARG A 1 88 ? 2.451 0.102 -0.002 1.00 98.38 88 ARG A C 1
ATOM 691 O O . ARG A 1 88 ? 1.866 -0.559 -0.856 1.00 98.38 88 ARG A O 1
ATOM 698 N N . TYR A 1 89 ? 3.202 1.157 -0.288 1.00 98.44 89 TYR A N 1
ATOM 699 C CA . TYR A 1 89 ? 3.298 1.727 -1.627 1.00 98.44 89 TYR A CA 1
ATOM 700 C C . TYR A 1 89 ? 4.393 1.052 -2.447 1.00 98.44 89 TYR A C 1
ATOM 702 O O . TYR A 1 89 ? 5.550 1.020 -2.022 1.00 98.44 89 TYR A O 1
ATOM 710 N N . CYS A 1 90 ? 4.036 0.517 -3.618 1.00 98.56 90 CYS A N 1
ATOM 711 C CA . CYS A 1 90 ? 4.992 -0.191 -4.474 1.00 98.56 90 CYS A CA 1
ATOM 712 C C . CYS A 1 90 ? 4.720 -0.127 -5.988 1.00 98.56 90 CYS A C 1
ATOM 714 O O . CYS A 1 90 ? 5.385 -0.831 -6.751 1.00 98.56 90 CYS A O 1
ATOM 716 N N . ASP A 1 91 ? 3.749 0.673 -6.436 1.00 97.94 91 ASP A N 1
ATOM 717 C CA . ASP A 1 91 ? 3.352 0.766 -7.848 1.00 97.94 91 ASP A CA 1
ATOM 718 C C . ASP A 1 91 ? 3.965 1.970 -8.575 1.00 97.94 91 ASP A C 1
ATOM 720 O O . ASP A 1 91 ? 4.002 1.994 -9.801 1.00 97.94 91 ASP A O 1
ATOM 724 N N . GLY A 1 92 ? 4.448 2.975 -7.836 1.00 97.38 92 GLY A N 1
ATOM 725 C CA . GLY A 1 92 ? 5.056 4.176 -8.412 1.00 97.38 92 GLY A CA 1
ATOM 726 C C . GLY A 1 92 ? 4.076 5.163 -9.061 1.00 97.38 92 GLY A C 1
ATOM 727 O O . GLY A 1 92 ? 4.540 6.157 -9.617 1.00 97.38 92 GLY A O 1
ATOM 728 N N . SER A 1 93 ? 2.760 4.932 -8.957 1.00 96.50 93 SER A N 1
ATOM 729 C CA . SER A 1 93 ? 1.695 5.695 -9.625 1.00 96.50 93 SER A CA 1
ATOM 730 C C . SER A 1 93 ? 0.503 6.041 -8.712 1.00 96.50 93 SER A C 1
ATOM 732 O O . SER A 1 93 ? -0.631 6.136 -9.178 1.00 96.50 93 SER A O 1
ATOM 734 N N . SER A 1 94 ? 0.721 6.218 -7.403 1.00 96.31 94 SER A N 1
ATOM 735 C CA . SER A 1 94 ? -0.345 6.501 -6.416 1.00 96.31 94 SER A CA 1
ATOM 736 C C . SER A 1 94 ? -1.542 5.545 -6.479 1.00 96.31 94 SER A C 1
ATOM 738 O O . SER A 1 94 ? -2.676 5.969 -6.291 1.00 96.31 94 SER A O 1
ATOM 740 N N . PHE A 1 95 ? -1.305 4.259 -6.739 1.00 97.50 95 PHE A N 1
ATOM 741 C CA . PHE A 1 95 ? -2.360 3.254 -6.866 1.00 97.50 95 PHE A CA 1
ATOM 742 C C . PHE A 1 95 ? -3.352 3.505 -8.022 1.00 97.50 95 PHE A C 1
ATOM 744 O O . PHE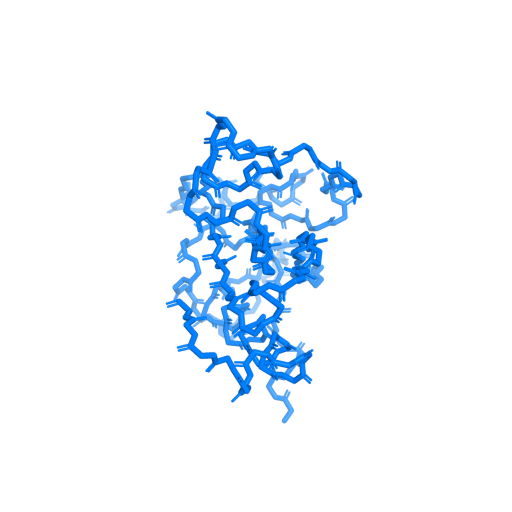 A 1 95 ? -4.463 2.987 -7.994 1.00 97.50 95 PHE A O 1
ATOM 751 N N . THR A 1 96 ? -2.966 4.261 -9.059 1.00 95.69 96 THR A N 1
ATOM 752 C CA . THR A 1 96 ? -3.878 4.623 -10.168 1.00 95.69 96 THR A CA 1
ATOM 753 C C . THR A 1 96 ? -3.559 3.951 -11.504 1.00 95.69 96 THR A C 1
ATOM 755 O O . THR A 1 96 ? -4.458 3.770 -12.319 1.00 95.69 96 THR A O 1
ATOM 758 N N . GLY A 1 97 ? -2.306 3.551 -11.752 1.00 93.81 97 GLY A N 1
ATOM 759 C CA . GLY A 1 97 ? -1.908 2.965 -13.035 1.00 93.81 97 GLY A CA 1
ATOM 760 C C . GLY A 1 97 ? -2.479 1.563 -13.279 1.00 93.81 97 GLY A C 1
ATOM 761 O O . GLY A 1 97 ? -2.537 0.743 -12.361 1.00 93.81 97 GLY A O 1
ATOM 762 N N . ASP A 1 98 ? -2.831 1.256 -14.530 1.00 95.44 98 ASP A N 1
ATOM 763 C CA . ASP A 1 98 ? -3.246 -0.086 -14.952 1.00 95.44 98 ASP A CA 1
ATOM 764 C C . ASP A 1 98 ? -2.815 -0.397 -16.396 1.00 95.44 98 ASP A C 1
ATOM 766 O O . ASP A 1 98 ? -3.501 -0.059 -17.357 1.00 95.44 98 ASP A O 1
ATOM 770 N N . VAL A 1 99 ? -1.652 -1.033 -16.564 1.00 94.75 99 VAL A N 1
ATOM 771 C CA . VAL A 1 99 ? -1.081 -1.331 -17.891 1.00 94.75 99 VAL A CA 1
ATOM 772 C C . VAL A 1 99 ? -0.913 -2.827 -18.080 1.00 94.75 99 VAL A C 1
ATOM 774 O O . VAL A 1 99 ? 0.023 -3.393 -17.529 1.00 94.75 99 VAL A O 1
ATOM 777 N N . GLU A 1 100 ? -1.769 -3.482 -18.878 1.00 93.56 100 GLU A N 1
ATOM 778 C CA . GLU A 1 100 ? -1.706 -4.933 -19.171 1.00 93.56 100 GLU A CA 1
ATOM 779 C C . GLU A 1 100 ? -0.323 -5.401 -19.648 1.00 93.56 100 GLU A C 1
ATOM 781 O O . GLU A 1 100 ? 0.173 -6.425 -19.184 1.00 93.56 100 GLU A O 1
ATOM 786 N N . ALA A 1 101 ? 0.345 -4.634 -20.507 1.00 93.69 101 ALA A N 1
ATOM 787 C CA . ALA A 1 101 ? 1.663 -4.998 -21.007 1.00 93.6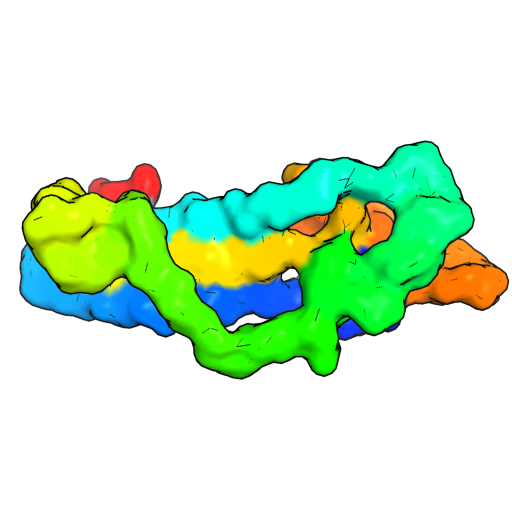9 101 ALA A CA 1
ATOM 788 C C . ALA A 1 101 ? 2.746 -4.911 -19.916 1.00 93.69 101 ALA A C 1
ATOM 790 O O . ALA A 1 101 ? 2.881 -3.913 -19.208 1.00 93.69 101 ALA A O 1
ATOM 791 N N . VAL A 1 102 ? 3.581 -5.945 -19.827 1.00 95.00 102 VAL A N 1
ATOM 792 C CA . VAL A 1 102 ? 4.819 -5.918 -19.036 1.00 95.00 102 VAL A CA 1
ATOM 793 C C . VAL A 1 102 ? 5.949 -5.453 -19.942 1.00 95.00 102 VAL A C 1
ATOM 795 O O . VAL A 1 102 ? 6.080 -5.948 -21.061 1.00 95.00 102 VAL A O 1
ATOM 798 N N . ASN A 1 103 ? 6.797 -4.535 -19.470 1.00 92.56 103 ASN A N 1
ATOM 799 C CA . ASN A 1 103 ? 7.951 -4.116 -20.266 1.00 92.56 103 ASN A CA 1
ATOM 800 C C . ASN A 1 103 ? 8.852 -5.340 -20.550 1.00 92.56 103 ASN A C 1
ATOM 802 O O . ASN A 1 103 ? 9.346 -5.955 -19.599 1.00 92.56 103 ASN A O 1
ATOM 806 N N . PRO A 1 104 ? 9.094 -5.711 -21.821 1.00 94.00 104 PRO A N 1
ATOM 807 C CA . PRO A 1 104 ? 9.754 -6.972 -22.149 1.00 94.00 104 PRO A CA 1
ATOM 808 C C . PRO A 1 104 ? 11.227 -7.004 -21.731 1.00 94.00 104 PRO A C 1
ATOM 810 O O . PRO A 1 104 ? 11.742 -8.091 -21.470 1.00 94.00 104 PRO A O 1
ATOM 813 N N . VAL A 1 105 ? 11.873 -5.840 -21.612 1.00 95.69 105 VAL A N 1
ATOM 814 C CA . VAL A 1 105 ? 13.286 -5.699 -21.238 1.00 95.69 105 VAL A CA 1
ATOM 815 C C . VAL A 1 105 ? 13.427 -5.545 -19.726 1.00 95.69 105 VAL A C 1
ATOM 817 O O . VAL A 1 105 ? 14.094 -6.340 -19.072 1.00 95.69 105 VAL A O 1
ATOM 820 N N . THR A 1 106 ? 12.763 -4.548 -19.139 1.00 96.06 106 THR A N 1
ATOM 821 C CA . THR A 1 106 ? 12.941 -4.205 -17.717 1.00 96.06 106 THR A CA 1
ATOM 822 C C . THR A 1 106 ? 12.092 -5.055 -16.774 1.00 96.06 106 THR A C 1
ATOM 824 O O . THR A 1 106 ? 12.340 -5.075 -15.562 1.00 96.06 106 THR A O 1
ATOM 827 N N . LYS A 1 107 ? 11.087 -5.762 -17.310 1.00 96.44 107 LYS A N 1
ATOM 828 C CA . LYS A 1 107 ? 10.081 -6.517 -16.549 1.00 96.44 107 LYS A CA 1
ATOM 829 C C . LYS A 1 107 ? 9.421 -5.650 -15.471 1.00 96.44 107 LYS A C 1
ATOM 831 O O . LYS A 1 107 ? 9.352 -6.048 -14.310 1.00 96.44 107 LYS A O 1
ATOM 836 N N . LEU A 1 108 ? 9.070 -4.414 -15.825 1.00 97.38 108 LEU A N 1
ATOM 837 C CA . LEU A 1 108 ? 8.306 -3.513 -14.963 1.00 97.38 108 LEU A CA 1
ATOM 838 C C . LEU A 1 108 ? 6.812 -3.787 -15.116 1.00 97.38 108 LEU A C 1
ATOM 840 O O . LEU A 1 108 ? 6.330 -3.988 -16.235 1.00 97.38 108 LEU A O 1
ATOM 844 N N . HIS A 1 109 ? 6.100 -3.751 -13.993 1.00 97.31 109 HIS A N 1
ATOM 845 C CA . HIS A 1 109 ? 4.652 -3.921 -13.918 1.00 97.31 109 HIS A CA 1
ATOM 846 C C . HIS A 1 109 ? 4.004 -2.643 -13.373 1.00 97.31 109 HIS A C 1
ATOM 848 O O . HIS A 1 109 ? 4.307 -2.235 -12.259 1.00 97.31 109 HIS A O 1
ATOM 854 N N . PHE A 1 110 ? 3.076 -2.035 -14.114 1.00 96.81 110 PHE A N 1
ATOM 855 C CA . PHE A 1 110 ? 2.350 -0.841 -13.661 1.00 96.81 110 PHE A CA 1
ATOM 856 C C . PHE A 1 110 ? 0.906 -1.222 -13.314 1.00 96.81 110 PHE A C 1
ATOM 858 O O . PHE A 1 110 ? 0.049 -1.298 -14.193 1.00 96.81 110 PHE A O 1
ATOM 865 N N . ARG A 1 111 ? 0.666 -1.561 -12.039 1.00 97.00 111 ARG A N 1
ATOM 866 C CA . ARG A 1 111 ? -0.572 -2.218 -11.557 1.00 97.00 111 ARG A CA 1
ATOM 867 C C . ARG A 1 111 ? -1.235 -1.514 -10.376 1.00 97.00 111 ARG A C 1
ATOM 869 O O . ARG A 1 111 ? -1.940 -2.170 -9.613 1.00 97.00 111 ARG A O 1
ATOM 876 N N . GLY A 1 112 ? -0.992 -0.220 -10.191 1.00 97.06 112 GLY A N 1
ATOM 877 C CA . GLY A 1 112 ? -1.515 0.555 -9.066 1.00 97.06 112 GLY A CA 1
ATOM 878 C C . GLY A 1 112 ? -3.003 0.320 -8.787 1.00 97.06 112 GLY A C 1
ATOM 879 O O . GLY A 1 112 ? -3.348 -0.060 -7.669 1.00 97.06 112 GLY A O 1
ATOM 880 N N . ALA A 1 113 ? -3.866 0.438 -9.801 1.00 97.19 113 ALA A N 1
ATOM 881 C CA . ALA A 1 113 ? -5.309 0.254 -9.625 1.00 97.19 113 ALA A CA 1
ATOM 882 C C . ALA A 1 113 ? -5.677 -1.195 -9.259 1.00 97.19 113 ALA A C 1
ATOM 884 O O . ALA A 1 113 ? -6.551 -1.437 -8.426 1.00 97.19 113 ALA A O 1
ATOM 885 N N . ARG A 1 114 ? -4.965 -2.186 -9.818 1.00 97.38 114 ARG A N 1
ATOM 886 C CA . ARG A 1 114 ? -5.166 -3.601 -9.453 1.00 97.38 114 ARG A CA 1
ATOM 887 C C . ARG A 1 114 ? -4.729 -3.878 -8.021 1.00 97.38 114 ARG A C 1
ATOM 889 O O . ARG A 1 114 ? -5.394 -4.644 -7.334 1.00 97.38 114 ARG A O 1
ATOM 896 N N . ILE A 1 115 ? -3.636 -3.259 -7.569 1.00 98.06 115 ILE A N 1
ATOM 897 C CA . ILE A 1 115 ? -3.182 -3.338 -6.177 1.00 98.06 115 ILE A CA 1
ATOM 898 C C . ILE A 1 115 ? -4.246 -2.767 -5.242 1.00 98.06 115 ILE A C 1
ATOM 900 O O . ILE A 1 115 ? -4.593 -3.435 -4.272 1.00 98.06 115 ILE A O 1
ATOM 904 N N . PHE A 1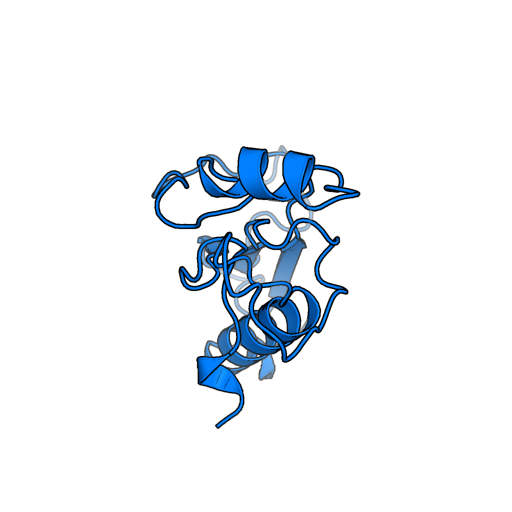 116 ? -4.785 -1.581 -5.544 1.00 97.69 116 PHE A N 1
ATOM 905 C CA . PHE A 1 116 ? -5.862 -0.983 -4.754 1.00 97.69 116 PHE A CA 1
ATOM 906 C C . PHE A 1 116 ? -7.045 -1.944 -4.616 1.00 97.69 116 PHE A C 1
ATOM 908 O O . PHE A 1 116 ? -7.414 -2.306 -3.500 1.00 97.69 116 PHE A O 1
ATOM 915 N N . ASN A 1 117 ? -7.576 -2.426 -5.744 1.00 97.31 117 ASN A N 1
ATOM 916 C CA . ASN A 1 117 ? -8.723 -3.333 -5.752 1.00 97.31 117 ASN A CA 1
ATOM 917 C C . ASN A 1 117 ? -8.439 -4.616 -4.962 1.00 97.31 117 ASN A C 1
ATOM 919 O O . ASN A 1 117 ? -9.227 -4.989 -4.098 1.00 97.31 117 ASN A O 1
ATOM 923 N N . ALA A 1 118 ? -7.287 -5.254 -5.190 1.00 97.25 118 ALA A N 1
ATOM 924 C CA . ALA A 1 118 ? -6.930 -6.496 -4.510 1.00 97.25 118 ALA A CA 1
ATOM 925 C C . ALA A 1 118 ? -6.795 -6.324 -2.989 1.00 97.25 118 ALA A C 1
ATOM 927 O O . ALA A 1 118 ? -7.261 -7.179 -2.235 1.00 97.25 118 ALA A O 1
ATOM 928 N N . VAL A 1 119 ? -6.191 -5.221 -2.530 1.00 97.69 119 VAL A N 1
ATOM 929 C CA . VAL A 1 119 ? -6.074 -4.922 -1.097 1.00 97.69 119 VAL A CA 1
ATOM 930 C C . VAL A 1 119 ? -7.452 -4.651 -0.496 1.00 97.69 119 VAL A C 1
ATOM 932 O O . VAL A 1 119 ? -7.780 -5.228 0.538 1.00 97.69 119 VAL A O 1
ATOM 935 N N . MET A 1 120 ? -8.291 -3.838 -1.142 1.00 97.75 120 MET A N 1
ATOM 936 C CA . MET A 1 120 ? -9.635 -3.542 -0.635 1.00 97.75 120 MET A CA 1
ATOM 937 C C . MET A 1 120 ? -10.513 -4.796 -0.568 1.00 97.75 120 MET A C 1
ATOM 939 O O . MET A 1 120 ? -11.151 -5.034 0.457 1.00 97.75 120 MET A O 1
ATOM 943 N N . GLU A 1 121 ? -10.495 -5.645 -1.598 1.00 97.31 121 GLU A N 1
ATOM 944 C CA . GLU A 1 121 ? -11.183 -6.943 -1.598 1.00 97.31 121 GLU A CA 1
ATOM 945 C C . GLU A 1 121 ? -10.708 -7.850 -0.454 1.00 97.31 121 GLU A C 1
ATOM 947 O O . GLU A 1 121 ? -11.519 -8.498 0.214 1.00 97.31 121 GLU A O 1
ATOM 952 N N . GLU A 1 122 ? -9.399 -7.899 -0.198 1.00 97.12 122 GLU A N 1
ATOM 953 C CA . GLU A 1 122 ? -8.846 -8.688 0.900 1.00 97.12 122 GLU A CA 1
ATOM 954 C C . GLU A 1 122 ? -9.286 -8.157 2.272 1.00 97.12 122 GLU A C 1
ATOM 956 O O . GLU A 1 122 ? -9.681 -8.945 3.135 1.00 97.12 122 GLU A O 1
ATOM 961 N N . LEU A 1 123 ? -9.265 -6.838 2.479 1.00 98.06 123 LEU A N 1
ATOM 962 C CA . LEU A 1 123 ? -9.720 -6.222 3.728 1.00 98.06 123 LEU A CA 1
ATOM 963 C C . LEU A 1 123 ? -11.224 -6.437 3.947 1.00 98.06 123 LEU A C 1
ATOM 965 O O . LEU A 1 123 ? -11.637 -6.813 5.048 1.00 98.06 123 LEU A O 1
ATOM 969 N N . LEU A 1 124 ? -12.038 -6.291 2.895 1.00 98.19 124 LEU A N 1
ATOM 970 C CA . LEU A 1 124 ? -13.468 -6.611 2.921 1.00 98.19 124 LEU A CA 1
ATOM 971 C C . LEU A 1 124 ? -13.694 -8.066 3.343 1.00 98.19 124 LEU A C 1
ATOM 973 O O . LEU A 1 124 ? -14.483 -8.326 4.254 1.00 98.19 124 LEU A O 1
ATOM 977 N N . ALA A 1 125 ? -12.954 -9.008 2.754 1.00 97.69 125 ALA A N 1
ATOM 978 C CA . ALA A 1 125 ? -13.032 -10.423 3.103 1.00 97.69 125 ALA A CA 1
ATOM 979 C C . ALA A 1 125 ? -12.595 -10.717 4.551 1.00 97.69 125 ALA A C 1
ATOM 981 O O . ALA A 1 125 ? -13.148 -11.620 5.178 1.00 97.69 125 ALA A O 1
ATOM 982 N N . LYS A 1 126 ? -11.652 -9.943 5.105 1.00 96.56 126 LYS A N 1
ATOM 983 C CA . LYS A 1 126 ? -11.169 -10.074 6.494 1.00 96.56 126 LYS A CA 1
ATOM 984 C C . LYS A 1 126 ? -12.101 -9.484 7.549 1.00 96.56 126 LYS A C 1
ATOM 986 O O . LYS A 1 126 ? -11.831 -9.649 8.735 1.00 96.56 126 LYS A O 1
ATOM 991 N N . GLY A 1 127 ? -13.188 -8.836 7.140 1.00 97.44 127 GLY A N 1
ATOM 992 C CA . GLY A 1 127 ? -14.221 -8.342 8.049 1.00 97.44 127 GLY A CA 1
ATOM 993 C C . GLY A 1 127 ? -14.617 -6.892 7.819 1.00 97.44 127 GLY A C 1
ATOM 994 O O . GLY A 1 127 ? -15.653 -6.484 8.334 1.00 97.44 127 GLY A O 1
ATOM 995 N N . MET A 1 128 ? -13.877 -6.130 7.004 1.00 98.12 128 MET A N 1
ATOM 996 C CA . MET A 1 128 ? -14.214 -4.728 6.723 1.00 98.12 128 MET A CA 1
ATOM 997 C C . MET A 1 128 ? -15.572 -4.582 6.026 1.00 98.12 128 MET A C 1
ATOM 999 O O . MET A 1 128 ? -16.223 -3.556 6.160 1.00 98.12 128 MET A O 1
ATOM 1003 N N . LYS A 1 129 ? -16.065 -5.633 5.357 1.00 97.88 129 LYS A N 1
ATOM 1004 C CA . LYS A 1 129 ? -17.428 -5.662 4.800 1.00 97.88 129 LYS A CA 1
ATOM 1005 C C . LYS A 1 129 ? -18.538 -5.487 5.850 1.00 97.88 129 LYS A C 1
ATOM 1007 O O . LYS A 1 129 ? -19.653 -5.146 5.487 1.00 97.88 129 LYS A O 1
ATOM 1012 N N . ASN A 1 130 ? -18.234 -5.741 7.125 1.00 97.06 130 ASN A N 1
ATOM 1013 C CA . ASN A 1 130 ? -19.150 -5.587 8.257 1.00 97.06 130 ASN A CA 1
ATOM 1014 C C . ASN A 1 130 ? -18.829 -4.328 9.086 1.00 97.06 130 ASN A C 1
ATOM 1016 O O . ASN A 1 130 ? -19.249 -4.230 10.240 1.00 97.06 130 ASN A O 1
ATOM 1020 N N . ALA A 1 131 ? -18.010 -3.415 8.557 1.00 97.94 131 ALA A N 1
ATOM 1021 C CA . ALA A 1 131 ? -17.580 -2.237 9.288 1.00 97.94 131 ALA A CA 1
ATOM 1022 C C . ALA A 1 131 ? -18.755 -1.297 9.588 1.00 97.94 131 ALA A C 1
ATOM 1024 O O . ALA A 1 131 ? -19.634 -1.091 8.755 1.00 97.94 131 ALA A O 1
ATOM 1025 N N . GLN A 1 132 ? -18.735 -0.695 10.774 1.00 98.12 132 GLN A N 1
ATOM 1026 C CA . GLN A 1 132 ? -19.623 0.411 11.136 1.00 98.12 132 GLN A CA 1
ATOM 1027 C C . GLN A 1 132 ? -19.072 1.751 10.640 1.00 98.12 132 GLN A C 1
ATOM 1029 O O . GLN A 1 132 ? -19.844 2.646 10.321 1.00 98.12 132 GLN A O 1
ATOM 1034 N N . ASN A 1 133 ? -17.742 1.874 10.575 1.00 97.50 133 ASN A N 1
ATOM 1035 C CA . ASN A 1 133 ? -17.029 3.058 10.100 1.00 97.50 133 ASN A CA 1
ATOM 1036 C C . ASN A 1 133 ? -15.777 2.628 9.321 1.00 97.50 133 ASN A C 1
ATOM 1038 O O . ASN A 1 133 ? -15.104 1.672 9.732 1.00 97.50 133 ASN A O 1
ATOM 1042 N N . VAL A 1 134 ? -15.467 3.344 8.237 1.00 88.62 134 VAL A N 1
ATOM 1043 C CA . VAL A 1 134 ? -14.245 3.206 7.426 1.00 88.62 134 VAL A CA 1
ATOM 1044 C C . VAL A 1 134 ? -13.713 4.591 7.086 1.00 88.62 134 VAL A C 1
ATOM 1046 O O . VAL A 1 134 ? -14.558 5.444 6.735 1.00 88.62 134 VAL A O 1
#

InterPro domains:
  IPR004963 Pectinacetylesterase/NOTUM [PF03283] (5-134)
  IPR004963 Pectinacetylesterase/NOTUM [PTHR21562] (5-134)

pLDDT: mean 95.66, std 8.54, range [40.84, 98.75]

Sequence (134 aa):
NLKYCAVCLDGSPPAYHLDKGYGTGINSWLVQFEGGGWCNNVTTCLGRKTNRLGSSKKMANQIAFSGILNSRRQFNPDFYNWNRIKVRYCDGSSFTGDVEAVNPVTKLHFRGARIFNAVMEELLAKGMKNAQNV

Radius of gyration: 15.89 Å; chains: 1; bounding box: 35×25×46 Å

Organism: NCBI:txid97028